Protein AF-A0A7S2PLI6-F1 (afdb_monomer_lite)

Secondary structure (DSSP, 8-state):
-------------S-S---TTTT-PPPS-EEEE----SS--S---TTEEEE-TTSSS-TT--HHHHHHHHHHHHHHHTT-GGG--EEETTTTEEEES--TT-HHHHHHHHHHHHHHT--GGG----EEE--STT----S---GGGT-HHHHHHH--

Foldseek 3Di:
DDDDDDDDDDPDDVPPDPPVVVVPPDDQADEAEDEDDQADPDDDDPRYDYDYAQLLHHPPDCPLVVLLVVQLVVCVVVVNVQSDFDQPDVNLWTKGQHSPRRVSVVVSVVSVCSHHVHDPQLAGDMDIDDPDPSRDDDDDDDPLVPDVVVVVRRVD

InterPro domains:
  IPR037151 Alpha-ketoglutarate-dependent dioxygenase AlkB-like superfamily [G3DSA:2.60.120.590] (37-151)

Sequence (156 aa):
AKESVVDGRRGGRNSESFDPESTLVRPAMRVVPTPLESRHGRPLRHDDVVVVPEFACKADDMSLYSKLVEEISAMQVRGVGSAEWVPWHNGCHSITKKPDGSPTFQAVVEKICAYFDMDRGSIATRFNWYRDGSDWKPFHHDSAAFNAQRAANQNC

Organism: NCBI:txid1333877

Structure (mmCIF, N/CA/C/O backbone):
data_AF-A0A7S2PLI6-F1
#
_entry.id   AF-A0A7S2PLI6-F1
#
loop_
_atom_site.group_PDB
_atom_site.id
_atom_site.type_symbol
_atom_site.label_atom_id
_atom_site.label_alt_id
_atom_site.label_comp_id
_atom_site.label_asym_id
_atom_site.label_entity_id
_atom_site.label_seq_id
_atom_site.pdbx_PDB_ins_code
_atom_site.Cartn_x
_atom_site.Cartn_y
_atom_site.Cartn_z
_atom_site.occupancy
_atom_site.B_iso_or_equiv
_atom_site.auth_seq_id
_atom_site.auth_comp_id
_atom_site.auth_asym_id
_atom_site.auth_atom_id
_atom_site.pdbx_PDB_model_num
ATOM 1 N N . ALA A 1 1 ? 59.622 6.969 -27.928 1.00 37.88 1 ALA A N 1
ATOM 2 C CA . ALA A 1 1 ? 59.580 7.604 -26.598 1.00 37.88 1 ALA A CA 1
ATOM 3 C C . ALA A 1 1 ? 58.446 8.616 -26.607 1.00 37.88 1 ALA A C 1
ATOM 5 O O . ALA A 1 1 ? 58.381 9.322 -27.597 1.00 37.88 1 ALA A O 1
ATOM 6 N N . LYS A 1 2 ? 57.594 8.578 -25.566 1.00 41.28 2 LYS A N 1
ATOM 7 C CA . LYS A 1 2 ? 56.734 9.631 -24.975 1.00 41.28 2 LYS A CA 1
ATOM 8 C C . LYS A 1 2 ? 56.059 10.632 -25.945 1.00 41.28 2 LYS A C 1
ATOM 10 O O . LYS A 1 2 ? 56.711 11.237 -26.770 1.00 41.28 2 LYS A O 1
ATOM 15 N N . GLU A 1 3 ? 54.762 10.900 -25.859 1.00 34.16 3 GLU A N 1
ATOM 16 C CA . GLU A 1 3 ? 54.082 11.255 -24.617 1.00 34.16 3 GLU A CA 1
ATOM 17 C C . GLU A 1 3 ? 52.560 11.148 -24.775 1.00 34.16 3 GLU A C 1
ATOM 19 O O . GLU A 1 3 ? 51.965 11.617 -25.742 1.00 34.16 3 GLU A O 1
ATOM 24 N N . SER A 1 4 ? 51.948 10.503 -23.790 1.00 47.72 4 SER A N 1
ATOM 25 C CA . SER A 1 4 ? 50.537 10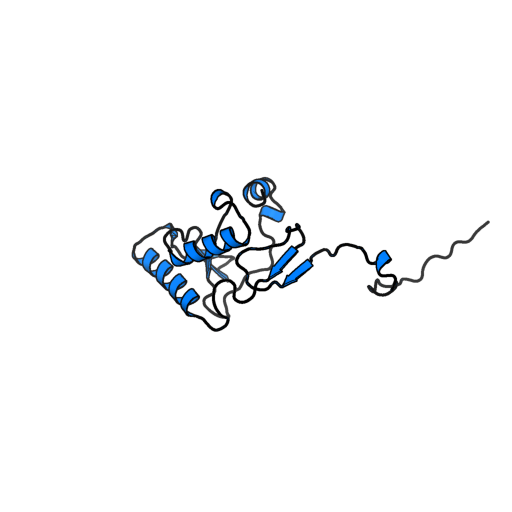.590 -23.449 1.00 47.72 4 SER A CA 1
ATOM 26 C C . SER A 1 4 ? 50.209 11.991 -22.936 1.00 47.72 4 SER A C 1
ATOM 28 O O . SER A 1 4 ? 50.848 12.442 -21.985 1.00 47.72 4 SER A O 1
ATOM 30 N N . VAL A 1 5 ? 49.159 12.619 -23.463 1.00 40.00 5 VAL A N 1
ATOM 31 C CA . VAL A 1 5 ? 48.464 13.704 -22.760 1.00 40.00 5 VAL A CA 1
ATOM 32 C C . VAL A 1 5 ? 46.997 13.320 -22.642 1.00 40.00 5 VAL A C 1
ATOM 34 O O . VAL A 1 5 ? 46.203 13.489 -23.563 1.00 40.00 5 VAL A O 1
ATOM 37 N N . VAL A 1 6 ? 46.666 12.762 -21.481 1.00 49.78 6 VAL A N 1
ATOM 38 C CA . VAL A 1 6 ? 45.315 12.782 -20.929 1.00 49.78 6 VAL A CA 1
ATOM 39 C C . VAL A 1 6 ? 45.308 13.916 -19.914 1.00 49.78 6 VAL A C 1
ATOM 41 O O . VAL A 1 6 ? 46.114 13.901 -18.991 1.00 49.78 6 VAL A O 1
ATOM 44 N N . ASP A 1 7 ? 44.439 14.901 -20.101 1.00 49.31 7 ASP A N 1
ATOM 45 C CA . ASP A 1 7 ? 43.372 15.222 -19.145 1.00 49.31 7 ASP A CA 1
ATOM 46 C C . ASP A 1 7 ? 42.795 16.601 -19.475 1.00 49.31 7 ASP A C 1
ATOM 48 O O . ASP A 1 7 ? 43.448 17.638 -19.376 1.00 49.31 7 ASP A O 1
ATOM 52 N N . GLY A 1 8 ? 41.527 16.593 -19.859 1.00 39.62 8 GLY A N 1
ATOM 53 C CA . GLY A 1 8 ? 40.689 17.773 -19.896 1.00 39.62 8 GLY A CA 1
ATOM 54 C C . GLY A 1 8 ? 39.348 17.406 -19.296 1.00 39.62 8 GLY A C 1
ATOM 55 O O . GLY A 1 8 ? 38.389 17.272 -20.046 1.00 39.62 8 GLY A O 1
ATOM 56 N N . ARG A 1 9 ? 39.315 17.166 -17.975 1.00 50.91 9 ARG A N 1
ATOM 57 C CA . ARG A 1 9 ? 38.140 17.143 -17.083 1.00 50.91 9 ARG A CA 1
ATOM 58 C C . ARG A 1 9 ? 36.826 17.481 -17.789 1.00 50.91 9 ARG A C 1
ATOM 60 O O . ARG A 1 9 ? 36.374 18.628 -17.777 1.00 50.91 9 ARG A O 1
ATOM 67 N N . ARG A 1 10 ? 36.174 16.472 -18.360 1.00 46.50 10 ARG A N 1
ATOM 68 C CA . ARG A 1 10 ? 34.777 16.598 -18.765 1.00 46.50 10 ARG A CA 1
ATOM 69 C C . ARG A 1 10 ? 33.940 16.129 -17.595 1.00 46.50 10 ARG A C 1
ATOM 71 O O . ARG A 1 10 ? 33.860 14.941 -17.303 1.00 46.50 10 ARG A O 1
ATOM 78 N N . GLY A 1 11 ? 33.392 17.097 -16.863 1.00 44.72 11 GLY A N 1
ATOM 79 C CA . GLY A 1 11 ? 32.360 16.826 -15.872 1.00 44.72 11 GLY A CA 1
ATOM 80 C C . GLY A 1 11 ? 31.259 16.027 -16.556 1.00 44.72 11 GLY A C 1
ATOM 81 O O . GLY A 1 11 ? 30.691 16.506 -17.536 1.00 44.72 11 GLY A O 1
ATOM 82 N N . GLY A 1 12 ? 31.036 14.798 -16.087 1.00 42.50 12 GLY A N 1
ATOM 83 C CA . GLY A 1 12 ? 30.142 13.837 -16.719 1.00 42.50 12 GLY A CA 1
ATOM 84 C C . GLY A 1 12 ? 28.779 14.458 -17.000 1.00 42.50 12 GLY A C 1
ATOM 85 O O . GLY A 1 12 ? 27.991 14.700 -16.088 1.00 42.50 12 GLY A O 1
ATOM 86 N N . ARG A 1 13 ? 28.511 14.730 -18.276 1.00 46.38 13 ARG A N 1
ATOM 87 C CA . ARG A 1 13 ? 27.167 14.966 -18.792 1.00 46.38 13 ARG A CA 1
ATOM 88 C C . ARG A 1 13 ? 26.798 13.751 -19.616 1.00 46.38 13 ARG A C 1
ATOM 90 O O . ARG A 1 13 ? 27.610 13.249 -20.385 1.00 46.38 13 ARG A O 1
ATOM 97 N N . ASN A 1 14 ? 25.567 13.298 -19.436 1.00 54.47 14 ASN A N 1
ATOM 98 C CA . ASN A 1 14 ? 24.994 12.081 -20.009 1.00 54.47 14 ASN A CA 1
ATOM 99 C C . ASN A 1 14 ? 24.767 12.168 -21.542 1.00 54.47 14 ASN A C 1
ATOM 101 O O . ASN A 1 14 ? 23.770 11.670 -22.048 1.00 54.47 14 ASN A O 1
ATOM 105 N N . SER A 1 15 ? 25.621 12.889 -22.276 1.00 53.28 15 SER A N 1
ATOM 106 C CA . SER A 1 15 ? 25.357 13.364 -23.641 1.00 53.28 15 SER A CA 1
ATOM 107 C C . SER A 1 15 ? 26.604 13.411 -24.535 1.00 53.28 15 SER A C 1
ATOM 109 O O . SER A 1 15 ? 26.672 14.246 -25.433 1.00 53.28 15 SER A O 1
ATOM 111 N N . GLU A 1 16 ? 27.617 12.576 -24.284 1.00 52.56 16 GLU A N 1
ATOM 112 C CA . GLU A 1 16 ? 28.818 12.526 -25.142 1.00 52.56 16 GLU A CA 1
ATOM 113 C C . GLU A 1 16 ? 28.763 11.432 -26.215 1.00 52.56 16 GLU A C 1
ATOM 115 O O . GLU A 1 16 ? 29.558 11.461 -27.150 1.00 52.56 16 GLU A O 1
ATOM 120 N N . SER A 1 17 ? 27.793 10.520 -26.138 1.00 54.88 17 SER A N 1
ATOM 121 C CA . SER A 1 17 ? 27.541 9.528 -27.177 1.00 54.88 17 SER A CA 1
ATOM 122 C C . SER A 1 17 ? 26.059 9.500 -27.532 1.00 54.88 17 SER A C 1
ATOM 124 O O . SER A 1 17 ? 25.209 9.305 -26.666 1.00 54.88 17 SER A O 1
ATOM 126 N N . PHE A 1 18 ? 25.767 9.724 -28.813 1.00 58.78 18 PHE A N 1
ATOM 127 C CA . PHE A 1 18 ? 24.439 9.562 -29.414 1.00 58.78 18 PHE A CA 1
ATOM 128 C C . PHE A 1 18 ? 24.295 8.207 -30.112 1.00 58.78 18 PHE A C 1
ATOM 130 O O . PHE A 1 18 ? 23.342 8.011 -30.859 1.00 58.78 18 PHE A O 1
ATOM 137 N N . ASP A 1 19 ? 25.239 7.289 -29.897 1.00 60.78 19 ASP A N 1
ATOM 138 C CA . ASP A 1 19 ? 25.086 5.900 -30.304 1.00 60.78 19 ASP A CA 1
ATOM 139 C C . ASP A 1 19 ? 24.147 5.197 -29.303 1.00 60.78 19 ASP A C 1
ATOM 141 O O . ASP A 1 19 ? 24.549 4.979 -28.151 1.00 60.78 19 ASP A O 1
ATOM 145 N N . PRO A 1 20 ? 22.907 4.844 -29.699 1.00 57.94 20 PRO A N 1
ATOM 146 C CA . PRO A 1 20 ? 21.945 4.205 -28.809 1.00 57.94 20 PRO A CA 1
ATOM 147 C C . PRO A 1 20 ? 22.479 2.888 -28.235 1.00 57.94 20 PRO A C 1
ATOM 149 O O . PRO A 1 20 ? 22.167 2.561 -27.088 1.00 57.94 20 PRO A O 1
ATOM 152 N N . GLU A 1 21 ? 23.330 2.173 -28.983 1.00 58.34 21 GLU A N 1
ATOM 153 C CA . GLU A 1 21 ? 23.943 0.917 -28.543 1.00 58.34 21 GLU A CA 1
ATOM 154 C C . GLU A 1 21 ? 24.983 1.149 -27.437 1.00 58.34 21 GLU A C 1
ATOM 156 O O . GLU A 1 21 ? 25.032 0.401 -26.460 1.00 58.34 21 GLU A O 1
ATOM 161 N N . SER A 1 22 ? 25.738 2.250 -27.499 1.00 59.91 22 SER A N 1
ATOM 162 C CA . SER A 1 22 ? 26.665 2.658 -26.427 1.00 59.91 22 SER A CA 1
ATOM 163 C C . SER A 1 22 ? 25.964 3.116 -25.137 1.00 59.91 22 SER A C 1
ATOM 165 O O . SER A 1 22 ? 26.581 3.156 -24.071 1.00 59.91 22 SER A O 1
ATOM 167 N N . THR A 1 23 ? 24.666 3.433 -25.218 1.00 56.16 23 THR A N 1
ATOM 168 C CA . THR A 1 23 ? 23.813 3.811 -24.078 1.00 56.16 23 THR A CA 1
ATOM 169 C C . THR A 1 23 ? 22.969 2.656 -23.532 1.00 56.16 23 THR A C 1
ATOM 171 O O . THR A 1 23 ? 22.151 2.877 -22.641 1.00 56.16 23 THR A O 1
ATOM 174 N N . LEU A 1 24 ? 23.196 1.410 -23.982 1.00 58.22 24 LEU A N 1
ATOM 175 C CA . LEU A 1 24 ? 22.547 0.185 -23.474 1.00 58.22 24 LEU A CA 1
ATOM 176 C C . LEU A 1 24 ? 22.927 -0.170 -22.021 1.00 58.22 24 LEU A C 1
ATOM 178 O O . LEU A 1 24 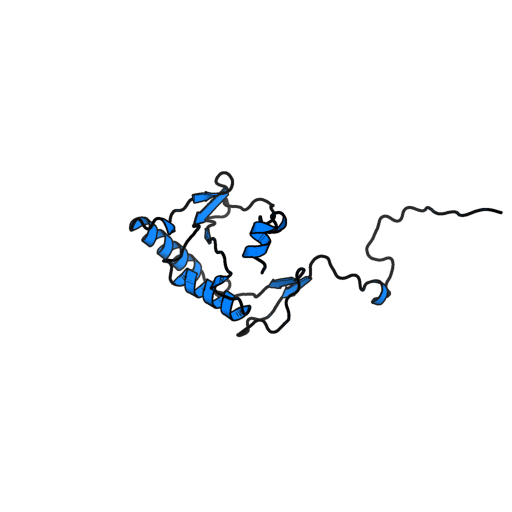? 22.822 -1.322 -21.591 1.00 58.22 24 LEU A O 1
ATOM 182 N N . VAL A 1 25 ? 23.354 0.809 -21.225 1.00 69.19 25 VAL A N 1
ATOM 183 C CA . VAL A 1 25 ? 23.481 0.640 -19.786 1.00 69.19 25 VAL A CA 1
ATOM 184 C C . VAL A 1 25 ? 22.072 0.618 -19.210 1.00 69.19 25 VAL A C 1
ATOM 186 O O . VAL A 1 25 ? 21.316 1.586 -19.295 1.00 69.19 25 VAL A O 1
ATOM 189 N N . ARG A 1 26 ? 21.706 -0.522 -18.625 1.00 72.94 26 ARG A N 1
ATOM 190 C CA . ARG A 1 26 ? 20.438 -0.669 -17.916 1.00 72.94 26 ARG A CA 1
ATOM 191 C C . ARG A 1 26 ? 20.336 0.414 -16.828 1.00 72.94 26 ARG A C 1
ATOM 193 O O . ARG A 1 26 ? 21.288 0.566 -16.060 1.00 72.94 26 ARG A O 1
ATOM 200 N N . PRO A 1 27 ? 19.217 1.155 -16.739 1.00 83.06 27 PRO A N 1
ATOM 201 C CA . PRO A 1 27 ? 19.061 2.178 -15.714 1.00 83.06 27 PRO A CA 1
ATOM 202 C C . PRO A 1 27 ? 19.049 1.546 -14.317 1.00 83.06 27 PRO A C 1
ATOM 204 O O . PRO A 1 27 ? 18.659 0.394 -14.152 1.00 83.06 27 PRO A O 1
ATOM 207 N N . ALA A 1 28 ? 19.428 2.320 -13.298 1.00 87.00 28 ALA A N 1
ATOM 208 C CA . ALA A 1 28 ? 19.342 1.872 -11.905 1.00 87.00 28 ALA A CA 1
ATOM 209 C C . ALA A 1 28 ? 17.889 1.642 -11.440 1.00 87.00 28 ALA A C 1
ATOM 211 O O . ALA A 1 28 ? 17.656 0.905 -10.488 1.00 87.00 28 ALA A O 1
ATOM 212 N N . MET A 1 29 ? 16.926 2.288 -12.103 1.00 91.50 29 MET A N 1
ATOM 213 C CA . MET A 1 29 ? 15.495 2.164 -11.849 1.00 91.50 29 MET A CA 1
ATOM 214 C C . MET A 1 29 ? 14.726 2.401 -13.151 1.00 91.50 29 MET A C 1
ATOM 216 O O . MET A 1 29 ? 15.007 3.360 -13.875 1.00 91.50 29 MET A O 1
ATOM 220 N N . ARG A 1 30 ? 13.730 1.563 -13.435 1.00 92.12 30 ARG A N 1
ATOM 221 C CA . ARG A 1 30 ? 12.829 1.682 -14.582 1.00 92.12 30 ARG A CA 1
ATOM 222 C C . ARG A 1 30 ? 11.402 1.884 -14.089 1.00 92.12 30 ARG A C 1
ATOM 224 O O . ARG A 1 30 ? 10.821 1.007 -13.463 1.00 92.12 30 ARG A O 1
ATOM 231 N N . VAL A 1 31 ? 10.819 3.037 -14.399 1.00 94.31 31 VAL A N 1
ATOM 232 C CA . VAL A 1 31 ? 9.416 3.324 -14.071 1.00 94.31 31 VAL A CA 1
ATOM 233 C C . VAL A 1 31 ? 8.524 2.810 -15.199 1.00 94.31 31 VAL A C 1
ATOM 235 O O . VAL A 1 31 ? 8.706 3.187 -16.356 1.00 94.31 31 VAL A O 1
ATOM 238 N N . VAL A 1 32 ? 7.569 1.941 -14.868 1.00 93.44 32 VAL A N 1
ATOM 239 C CA . VAL A 1 32 ? 6.675 1.264 -15.814 1.00 93.44 32 VAL A CA 1
ATOM 240 C C . VAL A 1 32 ? 5.225 1.656 -15.507 1.00 93.44 32 VAL A C 1
ATOM 242 O O . VAL A 1 32 ? 4.564 0.989 -14.707 1.00 93.44 32 VAL A O 1
ATOM 245 N N . PRO A 1 33 ? 4.704 2.738 -16.112 1.00 94.00 33 PRO A N 1
ATOM 246 C CA . PRO A 1 33 ? 3.279 3.024 -16.056 1.00 94.00 33 PRO A CA 1
ATOM 247 C C . PRO A 1 33 ? 2.521 1.968 -16.869 1.00 94.00 33 PRO A C 1
ATOM 249 O O . PRO A 1 33 ? 2.883 1.673 -18.010 1.00 94.00 33 PRO A O 1
ATOM 252 N N . THR A 1 34 ? 1.474 1.390 -16.289 1.00 92.56 34 THR A N 1
ATOM 253 C CA . THR A 1 34 ? 0.650 0.367 -16.944 1.00 92.56 34 THR A CA 1
ATOM 254 C C . THR A 1 34 ? -0.833 0.679 -16.758 1.00 92.56 34 THR A C 1
ATOM 256 O O . THR A 1 34 ? -1.221 1.160 -15.690 1.00 92.56 34 THR A O 1
ATOM 259 N N . PRO A 1 35 ? -1.682 0.426 -17.771 1.00 91.75 35 PRO A N 1
ATOM 260 C CA . PRO A 1 35 ? -3.124 0.487 -17.584 1.00 91.75 35 PRO A CA 1
ATOM 261 C C . PRO A 1 35 ? -3.584 -0.564 -16.565 1.00 91.75 35 PRO A C 1
ATOM 263 O O . PRO A 1 35 ? -2.911 -1.576 -16.333 1.00 91.75 35 PRO A O 1
ATOM 266 N N . LEU A 1 36 ? -4.749 -0.316 -15.966 1.00 93.62 36 LEU A N 1
ATOM 267 C CA . LEU A 1 36 ? -5.410 -1.285 -15.104 1.00 93.62 36 LEU A CA 1
ATOM 268 C C . LEU A 1 36 ? -5.974 -2.428 -15.958 1.00 93.62 36 LEU A C 1
ATOM 270 O O . LEU A 1 36 ? -6.913 -2.244 -16.729 1.00 93.62 36 LEU A O 1
ATOM 274 N N . GLU A 1 37 ? -5.403 -3.613 -15.784 1.00 93.56 37 GLU A N 1
ATOM 275 C CA . GLU A 1 37 ? -5.862 -4.870 -16.377 1.00 93.56 37 GLU A CA 1
ATOM 276 C C . GLU A 1 37 ? -6.186 -5.886 -15.272 1.00 93.56 37 GLU A C 1
ATOM 278 O O . GLU A 1 37 ? -5.999 -5.616 -14.085 1.00 93.56 37 GLU A O 1
ATOM 283 N N . SER A 1 38 ? -6.654 -7.081 -15.643 1.00 91.12 38 SER A N 1
ATOM 284 C CA . SER A 1 38 ? -6.953 -8.142 -14.673 1.00 91.12 38 SER A CA 1
ATOM 285 C C . SER A 1 38 ? -5.710 -8.701 -13.969 1.00 91.12 38 SER A C 1
ATOM 287 O O . SER A 1 38 ? -5.837 -9.271 -12.892 1.00 91.12 38 SER A O 1
ATOM 289 N N . ARG A 1 39 ? -4.527 -8.595 -14.590 1.00 94.88 39 ARG A N 1
ATOM 290 C CA . ARG A 1 39 ? -3.241 -9.062 -14.050 1.00 94.88 39 ARG A CA 1
ATOM 291 C C . ARG A 1 39 ? -2.075 -8.276 -14.642 1.00 94.88 39 ARG A C 1
ATOM 293 O O . ARG A 1 39 ? -2.202 -7.700 -15.722 1.00 94.88 39 ARG A O 1
ATOM 300 N N . HIS A 1 40 ? -0.924 -8.319 -13.987 1.00 94.38 40 HIS A N 1
ATOM 301 C CA . HIS A 1 40 ? 0.326 -7.802 -14.515 1.00 94.38 40 HIS A CA 1
ATOM 302 C C . HIS A 1 40 ? 0.885 -8.764 -15.573 1.00 94.38 40 HIS A C 1
ATOM 304 O O . HIS A 1 40 ? 1.295 -9.881 -15.275 1.00 94.38 40 HIS A O 1
ATOM 310 N N . GLY A 1 41 ? 0.877 -8.347 -16.840 1.00 88.06 41 GLY A N 1
ATOM 311 C CA . GLY A 1 41 ? 1.221 -9.217 -17.972 1.00 88.06 41 GLY A CA 1
ATOM 312 C C . GLY A 1 41 ? 2.710 -9.310 -18.325 1.00 88.06 41 GLY A C 1
ATOM 313 O O . GLY A 1 41 ? 3.037 -9.880 -19.364 1.00 88.06 41 GLY A O 1
ATOM 314 N N . ARG A 1 42 ? 3.615 -8.710 -17.542 1.00 87.88 42 ARG A N 1
ATOM 315 C CA . ARG A 1 42 ? 5.048 -8.618 -17.873 1.00 87.88 42 ARG A CA 1
ATOM 316 C C . ARG A 1 42 ? 5.908 -9.220 -16.757 1.00 87.88 42 ARG A C 1
ATOM 318 O O . ARG A 1 42 ? 5.560 -9.070 -15.592 1.00 87.88 42 ARG A O 1
ATOM 325 N N . PRO A 1 43 ? 7.047 -9.857 -17.079 1.00 90.62 43 PRO A N 1
ATOM 326 C CA . PRO A 1 43 ? 8.002 -10.269 -16.057 1.00 90.62 43 PRO A CA 1
ATOM 327 C C . PRO A 1 43 ? 8.559 -9.055 -15.305 1.00 90.62 43 PRO A C 1
ATOM 329 O O . PRO A 1 43 ? 9.097 -8.137 -15.932 1.00 90.62 43 PRO A O 1
ATOM 332 N N . LEU A 1 44 ? 8.457 -9.076 -13.975 1.00 90.75 44 LEU A N 1
ATOM 333 C CA . LEU A 1 44 ? 9.055 -8.069 -13.103 1.00 90.75 44 LEU A CA 1
ATOM 334 C C . LEU A 1 44 ? 10.563 -8.279 -12.984 1.00 90.75 44 LEU A C 1
ATOM 336 O O . LEU A 1 44 ? 11.059 -9.406 -12.910 1.00 90.75 44 LEU A O 1
ATOM 340 N N . ARG A 1 45 ? 11.307 -7.177 -12.929 1.00 89.62 45 ARG A N 1
ATOM 341 C CA . ARG A 1 45 ? 12.734 -7.169 -12.609 1.00 89.62 45 ARG A CA 1
ATOM 342 C C . ARG A 1 45 ? 12.983 -6.356 -11.338 1.00 89.62 45 ARG A C 1
ATOM 344 O O . ARG A 1 45 ? 12.186 -5.508 -10.964 1.00 89.62 45 ARG A O 1
ATOM 351 N N . HIS A 1 46 ? 14.124 -6.588 -10.689 1.00 86.62 46 HIS A N 1
ATOM 352 C CA . HIS A 1 46 ? 14.468 -5.952 -9.406 1.00 86.62 46 HIS A CA 1
ATOM 353 C C . HIS A 1 46 ? 14.585 -4.415 -9.439 1.00 86.62 46 HIS A C 1
ATOM 355 O O . HIS A 1 46 ? 14.608 -3.789 -8.387 1.00 86.62 46 HIS A O 1
ATOM 361 N N . ASP A 1 47 ? 14.724 -3.817 -10.622 1.00 90.00 47 ASP A N 1
ATOM 362 C CA . ASP A 1 47 ? 14.826 -2.372 -10.853 1.00 90.00 47 ASP A CA 1
ATOM 363 C C . ASP A 1 47 ? 13.502 -1.761 -11.342 1.00 90.00 47 ASP A C 1
ATOM 365 O O . ASP A 1 47 ? 13.468 -0.573 -11.662 1.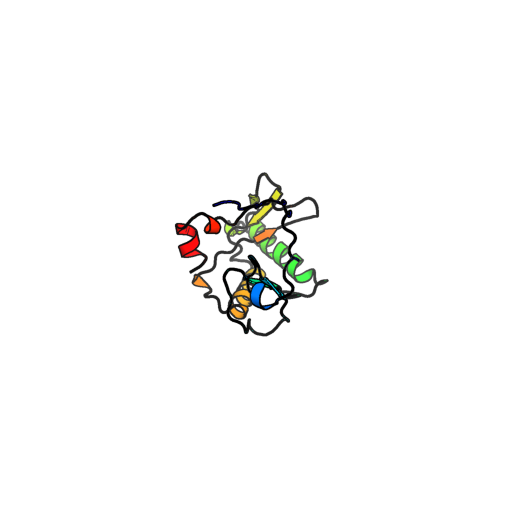00 90.00 47 ASP A O 1
ATOM 369 N N . ASP A 1 48 ? 12.425 -2.548 -11.432 1.00 92.88 48 ASP A N 1
ATOM 370 C CA . ASP A 1 48 ? 11.127 -2.071 -11.900 1.00 92.88 48 ASP A CA 1
ATOM 371 C C . ASP A 1 48 ? 10.333 -1.381 -10.791 1.00 92.88 48 ASP A C 1
ATOM 373 O O . ASP A 1 48 ? 10.134 -1.911 -9.699 1.00 92.88 48 ASP A O 1
ATOM 377 N N . VAL A 1 49 ? 9.793 -0.213 -11.126 1.00 94.50 49 VAL A N 1
ATOM 378 C CA . VAL A 1 49 ? 8.757 0.478 -10.360 1.00 94.50 49 VAL A CA 1
ATOM 379 C C . VAL A 1 49 ? 7.501 0.510 -11.217 1.00 94.50 49 VAL A C 1
ATOM 381 O O . VAL A 1 49 ? 7.382 1.324 -12.134 1.00 94.50 49 VAL A O 1
ATOM 384 N N . VAL A 1 50 ? 6.568 -0.398 -10.939 1.00 95.94 50 VAL A N 1
ATOM 385 C CA . VAL A 1 50 ? 5.288 -0.467 -11.654 1.00 95.94 50 VAL A CA 1
ATOM 386 C C . VAL A 1 50 ? 4.302 0.521 -11.046 1.00 95.94 50 VAL A C 1
ATOM 388 O O . VAL A 1 50 ? 4.072 0.522 -9.839 1.00 95.94 50 VAL A O 1
ATOM 391 N N . VAL A 1 51 ? 3.694 1.345 -11.897 1.00 96.38 51 VAL A N 1
ATOM 392 C CA . VAL A 1 51 ? 2.673 2.317 -11.498 1.00 96.38 51 VAL A CA 1
ATOM 393 C C . VAL A 1 51 ? 1.378 1.985 -12.226 1.00 96.38 51 VAL A C 1
ATOM 395 O O . VAL A 1 51 ? 1.323 2.053 -13.453 1.00 96.38 51 VAL A O 1
ATOM 398 N N . VAL A 1 52 ? 0.338 1.641 -11.465 1.00 97.00 52 VAL A N 1
ATOM 399 C CA . VAL A 1 52 ? -1.011 1.374 -11.981 1.00 97.00 52 VAL A CA 1
ATOM 400 C C . VAL A 1 52 ? -1.947 2.472 -11.466 1.00 97.00 52 VAL A C 1
ATOM 402 O O . VAL A 1 52 ? -2.324 2.442 -10.290 1.00 97.00 52 VAL A O 1
ATOM 405 N N . PRO A 1 53 ? -2.289 3.485 -12.280 1.00 96.62 53 PRO A N 1
ATOM 406 C CA . PRO A 1 53 ? -3.224 4.527 -11.869 1.00 96.62 53 PRO A CA 1
ATOM 407 C C . PRO A 1 53 ? -4.587 3.938 -11.502 1.00 96.62 53 PRO A C 1
ATOM 409 O O . PRO A 1 53 ? -5.026 2.964 -12.111 1.00 96.62 53 PRO A O 1
ATOM 412 N N . GLU A 1 54 ? -5.242 4.532 -10.502 1.00 96.38 54 GLU A N 1
ATOM 413 C CA . GLU A 1 54 ? -6.595 4.152 -10.062 1.00 96.38 54 GLU A CA 1
ATOM 414 C C . GLU A 1 54 ? -6.751 2.651 -9.740 1.00 96.38 54 GLU A C 1
ATOM 416 O O . GLU A 1 54 ? -7.816 2.057 -9.905 1.00 96.38 54 GLU A O 1
ATOM 421 N N . PHE A 1 55 ? -5.669 2.016 -9.265 1.00 97.12 55 PHE A N 1
ATOM 422 C CA . PHE A 1 55 ? -5.638 0.575 -9.018 1.00 97.12 55 PHE A CA 1
ATOM 423 C C . PHE A 1 55 ? -6.735 0.116 -8.060 1.00 97.12 55 PHE A C 1
ATOM 425 O O . PHE A 1 55 ? -7.415 -0.871 -8.328 1.00 97.12 55 PHE A O 1
ATOM 432 N N . ALA A 1 56 ? -6.906 0.802 -6.929 1.00 95.75 56 ALA A N 1
ATOM 433 C CA . ALA A 1 56 ? -7.867 0.410 -5.902 1.00 95.75 56 ALA A CA 1
ATOM 434 C C . ALA A 1 56 ? -9.228 1.101 -6.081 1.00 95.75 56 ALA A C 1
ATOM 436 O O . ALA A 1 56 ? -10.260 0.438 -5.985 1.00 95.75 56 ALA A O 1
ATOM 437 N N . CYS A 1 57 ? -9.217 2.400 -6.375 1.00 96.38 57 CYS A N 1
ATOM 438 C CA . CYS A 1 57 ? -10.386 3.257 -6.556 1.00 96.38 57 CYS A CA 1
ATOM 439 C C . CYS A 1 57 ? -10.040 4.422 -7.498 1.00 96.38 57 CYS A C 1
ATOM 441 O O . CYS A 1 57 ? -8.873 4.603 -7.859 1.00 96.38 57 CYS A O 1
ATOM 443 N N . LYS A 1 58 ? -11.048 5.209 -7.888 1.00 97.50 58 LYS A N 1
ATOM 444 C CA . LYS A 1 58 ? -10.848 6.408 -8.715 1.00 97.50 58 LYS A CA 1
ATOM 445 C C . LYS A 1 58 ? -10.087 7.494 -7.957 1.00 97.50 58 LYS A C 1
ATOM 447 O O . LYS A 1 58 ? -10.092 7.509 -6.726 1.00 97.50 58 LYS A O 1
ATOM 452 N N . ALA A 1 59 ? -9.464 8.412 -8.691 1.00 95.06 59 ALA A N 1
ATOM 453 C CA . ALA A 1 59 ? -8.638 9.478 -8.121 1.00 95.06 59 ALA A CA 1
ATOM 454 C C . ALA A 1 59 ? -9.381 10.392 -7.124 1.00 95.06 59 ALA A C 1
ATOM 456 O O . ALA A 1 59 ? -8.767 10.906 -6.192 1.00 95.06 59 ALA A O 1
ATOM 457 N N . ASP A 1 60 ? -10.684 10.590 -7.310 1.00 96.38 60 ASP A N 1
ATOM 458 C CA . ASP A 1 60 ? -11.556 11.425 -6.478 1.00 96.38 60 ASP A CA 1
ATOM 459 C C . ASP A 1 60 ? -12.416 10.619 -5.485 1.00 96.38 60 ASP A C 1
ATOM 461 O O . ASP A 1 60 ? -13.200 11.189 -4.722 1.00 96.38 60 ASP A O 1
ATOM 465 N N . ASP A 1 61 ? -12.268 9.293 -5.459 1.00 97.31 61 ASP A N 1
ATOM 466 C CA . ASP A 1 61 ? -13.066 8.411 -4.614 1.00 97.31 61 ASP A CA 1
ATOM 467 C C . ASP A 1 61 ? -12.473 8.279 -3.203 1.00 97.31 61 ASP A C 1
ATOM 469 O O . ASP A 1 61 ? -11.598 7.457 -2.924 1.00 97.31 61 ASP A O 1
ATOM 473 N N . MET A 1 62 ? -13.020 9.066 -2.277 1.00 96.44 62 MET A N 1
ATOM 474 C CA . MET A 1 62 ? -12.678 9.012 -0.852 1.00 96.44 62 MET A CA 1
ATOM 475 C C . MET A 1 62 ? -13.444 7.932 -0.066 1.00 96.44 62 MET A C 1
ATOM 477 O O . MET A 1 62 ? -13.262 7.820 1.154 1.00 96.44 62 MET A O 1
ATOM 481 N N . SER A 1 63 ? -14.300 7.131 -0.715 1.00 98.00 63 SER A N 1
ATOM 482 C CA . SER A 1 63 ? -15.095 6.105 -0.028 1.00 98.00 63 SER A CA 1
ATOM 483 C C . SER A 1 63 ? -14.223 4.960 0.489 1.00 98.00 63 SER A C 1
ATOM 485 O O . SER A 1 63 ? -14.398 4.533 1.630 1.00 98.00 63 SER A O 1
ATOM 487 N N . LEU A 1 64 ? -13.221 4.529 -0.290 1.00 97.38 64 LEU A N 1
ATOM 488 C CA . LEU A 1 64 ? -12.272 3.494 0.126 1.00 97.38 64 LEU A CA 1
ATOM 489 C C . LEU A 1 64 ? -11.481 3.930 1.365 1.00 97.38 64 LEU A C 1
ATOM 491 O O . LEU A 1 64 ? -11.375 3.175 2.331 1.00 97.38 64 LEU A O 1
ATOM 495 N N . TYR A 1 65 ? -10.965 5.163 1.349 1.00 96.06 65 TYR A N 1
ATOM 496 C CA . TYR A 1 65 ? -10.259 5.751 2.487 1.00 96.06 65 TYR A CA 1
ATOM 497 C C . TYR A 1 65 ? -11.149 5.783 3.734 1.00 96.06 65 TYR A C 1
ATOM 499 O O . TYR A 1 65 ? -10.773 5.248 4.777 1.00 96.06 65 TYR A O 1
ATOM 507 N N . SER A 1 66 ? -12.345 6.367 3.610 1.00 96.94 66 SER A N 1
ATOM 508 C CA . SER A 1 66 ? -13.281 6.523 4.727 1.00 96.94 66 SER A CA 1
ATOM 509 C C . SER A 1 66 ? -13.646 5.173 5.342 1.00 96.94 66 SER A C 1
ATOM 511 O O . SER A 1 66 ? -13.589 5.016 6.559 1.00 96.94 66 SER A O 1
ATOM 513 N N 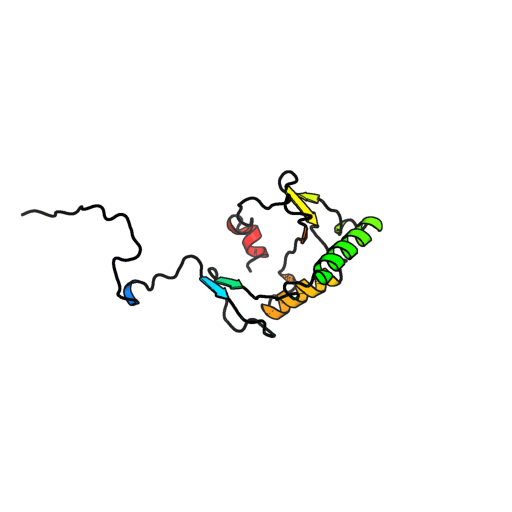. LYS A 1 67 ? -13.917 4.171 4.499 1.00 97.69 67 LYS A N 1
ATOM 514 C CA . LYS A 1 67 ? -14.280 2.822 4.937 1.00 97.69 67 LYS A CA 1
ATOM 515 C C . LYS A 1 67 ? -13.139 2.104 5.661 1.00 97.69 67 LYS A C 1
ATOM 517 O O . LYS A 1 67 ? -13.373 1.469 6.684 1.00 97.69 67 LYS A O 1
ATOM 522 N N . LEU A 1 68 ? -11.901 2.224 5.173 1.00 96.31 68 LEU A N 1
ATOM 523 C CA . LEU A 1 68 ? -10.727 1.666 5.855 1.00 96.31 68 LEU A CA 1
ATOM 524 C C . LEU A 1 68 ? -10.550 2.280 7.250 1.00 96.31 68 LEU A C 1
ATOM 526 O O . LEU A 1 68 ? -10.345 1.558 8.223 1.00 96.31 68 LEU A O 1
ATOM 530 N N . VAL A 1 69 ? -10.646 3.607 7.361 1.00 94.81 69 VAL A N 1
ATOM 531 C CA . VAL A 1 69 ? -10.507 4.305 8.649 1.00 94.81 69 VAL A CA 1
ATOM 532 C C . VAL A 1 69 ? -11.643 3.935 9.606 1.00 94.81 69 VAL A C 1
ATOM 534 O O . VAL A 1 69 ? -11.385 3.686 10.787 1.00 94.81 69 VAL A O 1
ATOM 537 N N . GLU A 1 70 ? -12.879 3.854 9.109 1.00 95.62 70 GLU A N 1
ATOM 538 C CA . GLU A 1 70 ? -14.055 3.447 9.882 1.00 95.62 70 GLU A CA 1
ATOM 539 C C . GLU A 1 70 ? -13.901 2.026 10.439 1.00 95.62 70 GLU A C 1
ATOM 541 O O . GLU A 1 70 ? -14.051 1.822 11.644 1.00 95.62 70 GLU A O 1
ATOM 546 N N . GLU A 1 71 ? -13.535 1.055 9.597 1.00 95.56 71 GLU A N 1
ATOM 547 C CA . GLU A 1 71 ? -13.367 -0.343 10.006 1.00 95.56 71 GLU A CA 1
ATOM 548 C C . GLU A 1 71 ? -12.283 -0.495 11.081 1.00 95.56 71 GLU A C 1
ATOM 550 O O . GLU A 1 71 ? -12.511 -1.158 12.097 1.00 95.56 71 GLU A O 1
ATOM 555 N N . ILE A 1 72 ? -11.127 0.159 10.913 1.00 93.38 72 ILE A N 1
ATOM 556 C CA . ILE A 1 72 ? -10.057 0.107 11.919 1.00 93.38 72 ILE A CA 1
ATOM 557 C C . ILE A 1 72 ? -10.495 0.780 13.224 1.00 93.38 72 ILE A C 1
ATOM 559 O O . ILE A 1 72 ? -10.277 0.221 14.300 1.00 93.38 72 ILE A O 1
ATOM 563 N N . SER A 1 73 ? -11.173 1.926 13.152 1.00 91.75 73 SER A N 1
ATOM 564 C CA . SER A 1 73 ? -11.675 2.627 14.343 1.00 91.75 73 SER A CA 1
ATOM 565 C C . SER A 1 73 ? -12.721 1.792 15.093 1.00 91.75 73 SER A C 1
ATOM 567 O O . SER A 1 73 ? -12.667 1.668 16.317 1.00 91.75 73 SER A O 1
ATOM 569 N N . ALA A 1 74 ? -13.635 1.134 14.376 1.00 92.44 74 ALA A N 1
ATOM 570 C CA . ALA A 1 74 ? -14.623 0.238 14.971 1.00 92.44 74 ALA A CA 1
ATOM 571 C C . ALA A 1 74 ? -13.969 -0.978 15.652 1.00 92.44 74 ALA A C 1
ATOM 573 O O . ALA A 1 74 ? -14.400 -1.409 16.725 1.00 92.44 74 ALA A O 1
ATOM 574 N N . MET A 1 75 ? -12.901 -1.527 15.066 1.00 91.25 75 MET A N 1
ATOM 575 C CA . MET A 1 75 ? -12.122 -2.602 15.685 1.00 91.25 75 MET A CA 1
ATOM 576 C C . MET A 1 75 ? -11.419 -2.147 16.972 1.00 91.25 75 MET A C 1
ATOM 578 O O . MET A 1 75 ? -11.372 -2.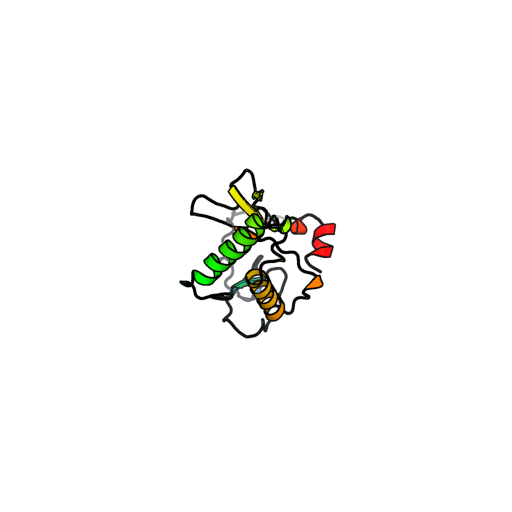914 17.936 1.00 91.25 75 MET A O 1
ATOM 582 N N . GLN A 1 76 ? -10.923 -0.907 17.024 1.00 88.00 76 GLN A N 1
ATOM 583 C CA . GLN A 1 76 ? -10.325 -0.337 18.238 1.00 88.00 76 GLN A CA 1
ATOM 584 C C . GLN A 1 76 ? -11.336 -0.197 19.371 1.00 88.00 76 GLN A C 1
ATOM 586 O O . GLN A 1 76 ? -11.045 -0.608 20.493 1.00 88.00 76 GLN A O 1
ATOM 591 N N . VAL A 1 77 ? -12.538 0.310 19.078 1.00 88.31 77 VAL A N 1
ATOM 592 C CA . VAL A 1 77 ? -13.629 0.424 20.065 1.00 88.31 77 VAL A CA 1
ATOM 593 C C . VAL A 1 77 ? -13.983 -0.943 20.658 1.00 88.31 77 VAL A C 1
ATOM 595 O O . VAL A 1 77 ? -14.287 -1.055 21.842 1.00 88.31 77 VAL A O 1
ATOM 598 N N . ARG A 1 78 ? -13.885 -2.005 19.853 1.00 88.69 78 ARG A N 1
ATOM 599 C CA . ARG A 1 78 ? -14.107 -3.395 20.280 1.00 88.69 78 ARG A CA 1
ATOM 600 C C . ARG A 1 78 ? -12.919 -4.017 21.027 1.00 88.69 78 ARG A C 1
ATOM 602 O O . ARG A 1 78 ? -13.002 -5.184 21.401 1.00 88.69 78 ARG A O 1
ATOM 609 N N . GLY A 1 79 ? -11.821 -3.286 21.217 1.00 83.31 79 GLY A N 1
ATOM 610 C CA . GLY A 1 79 ? -10.624 -3.777 21.901 1.00 83.31 79 GLY A CA 1
ATOM 611 C C . GLY A 1 79 ? -9.830 -4.813 21.102 1.00 83.31 79 GLY A C 1
ATOM 612 O O . GLY A 1 79 ? -9.111 -5.622 21.687 1.00 83.31 79 GLY A O 1
ATOM 613 N N . VAL A 1 80 ? -9.951 -4.831 19.769 1.00 82.12 80 VAL A N 1
ATOM 614 C CA . VAL A 1 80 ? -9.156 -5.735 18.930 1.00 82.12 80 VAL A CA 1
ATOM 615 C C . VAL A 1 80 ? -7.711 -5.235 18.918 1.00 82.12 80 VAL A C 1
ATOM 617 O O . VAL A 1 80 ? -7.398 -4.246 18.262 1.00 82.12 80 VAL A O 1
ATOM 620 N N . GLY A 1 81 ? -6.810 -5.932 19.618 1.00 74.38 81 GLY A N 1
ATOM 621 C CA . GLY A 1 81 ? -5.410 -5.501 19.775 1.00 74.38 81 GLY A CA 1
ATOM 622 C C . GLY A 1 81 ? -4.634 -5.342 18.461 1.00 74.38 81 GLY A C 1
ATOM 623 O O . GLY A 1 81 ? -3.632 -4.640 18.404 1.00 74.38 81 GLY A O 1
ATOM 624 N N . SER A 1 82 ? -5.109 -5.946 17.372 1.00 79.38 82 SER A N 1
ATOM 625 C CA . SER A 1 82 ? -4.512 -5.793 16.045 1.00 79.38 82 SER A CA 1
ATOM 626 C C . SER A 1 82 ? -4.863 -4.457 15.364 1.00 79.38 82 SER A C 1
ATOM 628 O O . SER A 1 82 ? -4.262 -4.115 14.350 1.00 79.38 82 SER A O 1
ATOM 630 N N . ALA A 1 83 ? -5.804 -3.685 15.915 1.00 82.31 83 ALA A N 1
ATOM 631 C CA . ALA A 1 83 ? -6.287 -2.427 15.353 1.00 82.31 83 ALA A CA 1
ATOM 632 C C . ALA A 1 83 ? -5.624 -1.179 15.947 1.00 82.31 83 ALA A C 1
ATOM 634 O O . ALA A 1 83 ? -5.905 -0.092 15.463 1.00 82.31 83 ALA A O 1
ATOM 635 N N . GLU A 1 84 ? -4.778 -1.294 16.974 1.00 85.94 84 GLU A N 1
ATOM 636 C CA . GLU A 1 84 ? -4.187 -0.147 17.681 1.00 85.94 84 GLU A CA 1
ATOM 637 C C . GLU A 1 84 ? -3.413 0.802 16.745 1.00 85.94 84 GLU A C 1
ATOM 639 O O . GLU A 1 84 ? -2.575 0.364 15.949 1.00 85.94 84 GLU A O 1
ATOM 644 N N . TRP A 1 85 ? -3.676 2.111 16.868 1.00 88.19 85 TRP A N 1
ATOM 645 C CA . TRP A 1 85 ? -2.906 3.160 16.201 1.00 88.19 85 TRP A CA 1
ATOM 646 C C . TRP A 1 85 ? -1.626 3.431 16.981 1.00 88.19 85 TRP A C 1
ATOM 648 O O . TRP A 1 85 ? -1.638 4.083 18.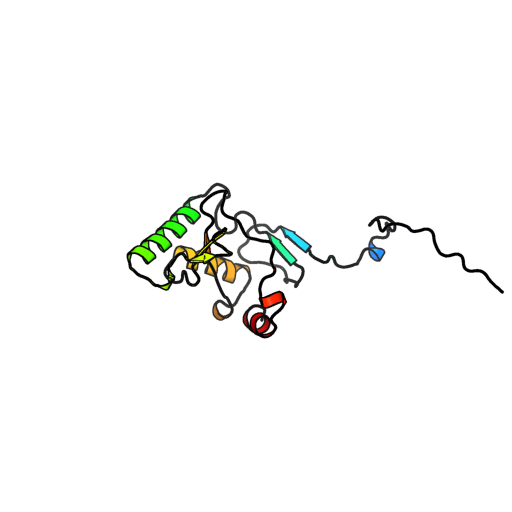022 1.00 88.19 85 TRP A O 1
ATOM 658 N N . VAL A 1 86 ? -0.505 2.973 16.439 1.00 88.06 86 VAL A N 1
ATOM 659 C CA . VAL A 1 86 ? 0.813 3.193 17.033 1.00 88.06 86 VAL A CA 1
ATOM 660 C C . VAL A 1 86 ? 1.475 4.392 16.350 1.00 88.06 86 VAL A C 1
ATOM 662 O O . VAL A 1 86 ? 1.633 4.363 15.124 1.00 88.06 86 VAL A O 1
ATOM 665 N N . PRO A 1 87 ? 1.893 5.437 17.092 1.00 87.75 87 PRO A N 1
ATOM 666 C CA . PRO A 1 87 ? 2.724 6.501 16.543 1.00 87.75 87 PRO A CA 1
ATOM 667 C C . PRO A 1 87 ? 4.031 5.926 15.996 1.00 87.75 87 PRO A C 1
ATOM 669 O O . PRO A 1 87 ? 4.700 5.125 16.650 1.00 87.75 87 PRO A O 1
ATOM 672 N N . TRP A 1 88 ? 4.414 6.337 14.794 1.00 84.44 88 TRP A N 1
ATOM 673 C CA . TRP A 1 88 ? 5.577 5.804 14.098 1.00 84.44 88 TRP A CA 1
ATOM 674 C C . TRP A 1 88 ? 6.573 6.911 13.745 1.00 84.44 88 TRP A C 1
ATOM 676 O O . TRP A 1 88 ? 6.181 8.056 13.537 1.00 84.44 88 TRP A O 1
ATOM 686 N N . HIS A 1 89 ? 7.870 6.570 13.717 1.00 76.69 89 HIS A N 1
ATOM 687 C CA . HIS A 1 89 ? 8.995 7.501 13.520 1.00 76.69 89 HIS A CA 1
ATOM 688 C C . HIS A 1 89 ? 8.827 8.816 14.302 1.00 76.69 89 HIS A C 1
ATOM 690 O O . HIS A 1 89 ? 8.546 9.850 13.713 1.00 76.69 89 HIS A O 1
ATOM 696 N N . ASN A 1 90 ? 8.969 8.790 15.630 1.00 82.12 90 ASN A N 1
ATOM 697 C CA . ASN A 1 90 ? 8.829 9.984 16.483 1.00 82.12 90 ASN A CA 1
ATOM 698 C C . ASN A 1 90 ? 7.484 10.728 16.328 1.00 82.12 90 ASN A C 1
ATOM 700 O O . ASN A 1 90 ? 7.418 11.934 16.541 1.00 82.12 90 ASN A O 1
ATOM 704 N N . GLY A 1 91 ? 6.414 10.016 15.961 1.00 81.44 91 GLY A N 1
ATOM 705 C CA . GLY A 1 91 ? 5.067 10.580 15.852 1.00 81.44 91 GLY A CA 1
ATOM 706 C C . GLY A 1 91 ? 4.747 11.246 14.513 1.00 81.44 91 GLY A C 1
ATOM 707 O O . GLY A 1 91 ? 3.788 12.004 14.451 1.00 81.44 91 GLY A O 1
ATOM 708 N N . CYS A 1 92 ? 5.505 10.961 13.450 1.00 88.38 92 CYS A N 1
ATOM 709 C CA . CYS A 1 92 ? 5.278 11.558 12.127 1.00 88.38 92 CYS A CA 1
ATOM 710 C C . CYS A 1 92 ? 4.060 10.988 11.379 1.00 88.38 92 CYS A C 1
ATOM 712 O O . CYS A 1 92 ? 3.638 11.579 10.397 1.00 88.38 92 CYS A O 1
ATOM 714 N N . HIS A 1 93 ? 3.550 9.817 11.765 1.00 91.38 93 HIS A N 1
ATOM 715 C CA . HIS A 1 93 ? 2.276 9.252 11.294 1.00 91.38 93 HIS A CA 1
ATOM 716 C C . HIS A 1 93 ? 1.851 8.100 12.213 1.00 91.38 93 HIS A C 1
ATOM 718 O O . HIS A 1 93 ? 2.628 7.653 13.065 1.00 91.38 93 HIS A O 1
ATOM 724 N N . SER A 1 94 ? 0.638 7.585 12.022 1.00 91.94 94 SER A N 1
ATOM 725 C CA . SER A 1 94 ? 0.129 6.416 12.746 1.00 91.94 94 SER A CA 1
ATOM 726 C C . SER A 1 94 ? 0.179 5.159 11.882 1.00 91.94 94 SER A C 1
ATOM 728 O O . SER A 1 94 ? 0.034 5.214 10.661 1.00 91.94 94 SER A O 1
ATOM 730 N N . ILE A 1 95 ? 0.374 4.000 12.512 1.00 91.88 95 ILE A N 1
ATOM 731 C CA . ILE A 1 95 ? 0.312 2.702 11.832 1.00 91.88 95 ILE A CA 1
ATOM 732 C C . ILE A 1 95 ? -0.577 1.715 12.585 1.00 91.88 95 ILE A C 1
ATOM 734 O O . ILE A 1 95 ? -0.672 1.785 13.808 1.00 91.88 95 ILE A O 1
ATOM 738 N N . THR A 1 96 ? -1.120 0.733 11.867 1.00 90.31 96 THR A N 1
ATOM 739 C CA . THR A 1 96 ? -1.492 -0.569 12.439 1.00 90.31 96 THR A CA 1
ATOM 740 C C . THR A 1 96 ? -0.675 -1.683 11.781 1.00 90.31 96 THR A C 1
ATOM 742 O O . THR A 1 96 ? -0.453 -1.709 10.564 1.00 90.31 96 THR A O 1
ATOM 745 N N . LYS A 1 97 ? -0.176 -2.603 12.614 1.00 81.62 97 LYS A N 1
ATOM 746 C CA . LYS A 1 97 ? 0.702 -3.705 12.192 1.00 81.62 97 LYS A CA 1
ATOM 747 C C . LYS A 1 97 ? -0.061 -4.916 11.652 1.00 81.62 97 LYS A C 1
ATOM 749 O O . LYS A 1 97 ? 0.552 -5.709 10.948 1.00 81.62 97 LYS A O 1
ATOM 754 N N . LYS A 1 98 ? -1.338 -5.091 12.009 1.00 75.62 98 LYS A N 1
ATOM 755 C CA . LYS A 1 98 ? -2.145 -6.270 11.642 1.00 75.62 98 LYS A CA 1
ATOM 756 C C . LYS A 1 98 ? -3.634 -5.915 11.476 1.00 75.62 98 LYS A C 1
ATOM 758 O O . LYS A 1 98 ? -4.461 -6.311 12.298 1.00 75.62 98 LYS A O 1
ATOM 763 N N . PRO A 1 99 ? -4.013 -5.186 10.416 1.00 82.19 99 PRO A N 1
ATOM 764 C CA . PRO A 1 99 ? -5.412 -4.849 10.117 1.00 82.19 99 PRO A CA 1
ATOM 765 C C . PRO A 1 99 ? -6.240 -6.058 9.614 1.00 82.19 99 PRO A C 1
ATOM 767 O O . PRO A 1 99 ? -7.101 -5.916 8.750 1.00 82.19 99 PRO A O 1
ATOM 770 N N . ASP A 1 100 ? -6.001 -7.263 10.142 1.00 81.50 100 ASP A N 1
ATOM 771 C CA . ASP A 1 100 ? -6.558 -8.521 9.623 1.00 81.50 100 ASP A CA 1
ATOM 772 C C . ASP A 1 100 ? -8.088 -8.607 9.744 1.00 81.50 100 ASP A C 1
ATOM 774 O O . ASP A 1 100 ? -8.732 -9.327 8.990 1.00 81.50 100 ASP A O 1
ATOM 778 N N . GLY A 1 101 ? -8.687 -7.835 10.655 1.00 86.19 101 GLY A N 1
ATOM 779 C CA . GLY A 1 101 ? -10.140 -7.768 10.828 1.00 86.19 101 GLY A CA 1
ATOM 780 C C . GLY A 1 101 ? -10.866 -6.753 9.938 1.00 86.19 101 GLY A C 1
ATOM 781 O O . GLY A 1 101 ? -12.089 -6.680 10.029 1.00 86.19 101 GLY A O 1
ATOM 782 N N . SER A 1 102 ? -10.158 -5.977 9.106 1.00 93.88 102 SER A N 1
ATOM 783 C CA . SER A 1 102 ? -10.776 -5.057 8.141 1.00 93.88 102 SER A CA 1
ATOM 784 C C . SER A 1 102 ? -11.023 -5.790 6.816 1.00 93.88 102 SER A C 1
ATOM 786 O O . SER A 1 102 ? -10.063 -6.047 6.083 1.00 93.88 102 SER A O 1
ATOM 788 N N . PRO A 1 103 ? -12.280 -6.136 6.466 1.00 95.44 103 PRO A N 1
ATOM 789 C CA . PRO A 1 103 ? -12.574 -6.800 5.197 1.00 95.44 103 PRO A CA 1
ATOM 790 C C . PRO A 1 103 ? -12.194 -5.935 3.993 1.00 95.44 103 PRO A C 1
ATOM 792 O O . PRO A 1 103 ? -11.768 -6.462 2.968 1.00 95.44 103 PRO A O 1
ATOM 795 N N . THR A 1 104 ? -12.286 -4.607 4.113 1.00 97.06 104 THR A N 1
ATOM 796 C CA . THR A 1 104 ? -11.879 -3.702 3.033 1.00 97.06 104 THR A CA 1
ATOM 797 C C . THR A 1 104 ? -10.364 -3.725 2.830 1.00 97.06 104 THR A C 1
ATOM 799 O O . THR A 1 104 ? -9.904 -3.770 1.690 1.00 97.06 104 THR A O 1
ATOM 802 N N . PHE A 1 105 ? -9.574 -3.777 3.907 1.00 95.31 105 PHE A N 1
ATOM 803 C CA . PHE A 1 105 ? -8.124 -3.934 3.802 1.00 95.31 105 PHE A CA 1
ATOM 804 C C . PHE A 1 105 ? -7.750 -5.272 3.153 1.00 95.31 105 PHE A C 1
ATOM 806 O O . PHE A 1 105 ? -6.912 -5.301 2.251 1.00 95.31 105 PHE A O 1
ATOM 813 N N . GLN A 1 106 ? -8.402 -6.366 3.563 1.00 94.94 106 GLN A N 1
ATOM 814 C CA . GLN A 1 106 ? -8.160 -7.689 2.980 1.00 94.94 106 GLN A CA 1
ATOM 815 C C . GLN A 1 106 ? -8.490 -7.727 1.485 1.00 94.94 106 GLN A C 1
ATOM 817 O O . GLN A 1 106 ? -7.677 -8.217 0.709 1.00 94.94 106 GLN A O 1
ATOM 822 N N . ALA A 1 107 ? -9.598 -7.117 1.060 1.00 96.50 107 ALA A N 1
ATOM 823 C CA . ALA A 1 107 ? -9.964 -7.046 -0.355 1.00 96.50 107 ALA A CA 1
ATOM 824 C C . ALA A 1 107 ? -8.926 -6.285 -1.205 1.00 96.50 107 ALA A C 1
ATOM 826 O O . ALA A 1 107 ? -8.627 -6.686 -2.331 1.00 96.50 107 ALA A O 1
ATOM 827 N N . VAL A 1 108 ? -8.337 -5.202 -0.678 1.00 96.19 108 VAL A N 1
ATOM 828 C CA . VAL A 1 108 ? -7.247 -4.483 -1.366 1.00 96.19 108 VAL A CA 1
ATOM 829 C C . VAL A 1 108 ? -6.014 -5.376 -1.501 1.00 96.19 108 VAL A C 1
ATOM 831 O O . VAL A 1 108 ? -5.426 -5.452 -2.577 1.00 96.19 108 VAL A O 1
ATOM 834 N N . VAL A 1 109 ? -5.638 -6.076 -0.431 1.00 95.00 109 VAL A N 1
ATOM 835 C CA . VAL A 1 109 ? -4.503 -7.006 -0.433 1.00 95.00 109 VAL A CA 1
ATOM 836 C C . VAL A 1 109 ? -4.720 -8.154 -1.421 1.00 95.00 109 VAL A C 1
ATOM 838 O O . VAL A 1 109 ? -3.829 -8.447 -2.213 1.00 95.00 109 VAL A O 1
ATOM 841 N N . GLU A 1 110 ? -5.903 -8.764 -1.428 1.00 95.62 110 GLU A N 1
ATOM 842 C CA . GLU A 1 110 ? -6.277 -9.819 -2.377 1.00 95.62 110 GLU A CA 1
ATOM 843 C C . GLU A 1 110 ? -6.188 -9.331 -3.822 1.00 95.62 110 GLU A C 1
ATOM 845 O O . GLU A 1 110 ? -5.637 -10.028 -4.674 1.00 95.62 110 GLU A O 1
ATOM 850 N N . LYS A 1 111 ? -6.648 -8.104 -4.092 1.00 96.88 111 LYS A N 1
ATOM 851 C CA . LYS A 1 111 ? -6.524 -7.480 -5.413 1.00 96.88 111 LYS A CA 1
ATOM 852 C C . LYS A 1 111 ? -5.060 -7.314 -5.829 1.00 96.88 111 LYS A C 1
ATOM 854 O O . LYS A 1 111 ? -4.735 -7.588 -6.981 1.00 96.88 111 LYS A O 1
ATOM 859 N N . ILE A 1 112 ? -4.180 -6.889 -4.916 1.00 95.88 112 ILE A N 1
ATOM 860 C CA . ILE A 1 112 ? -2.732 -6.764 -5.172 1.00 95.88 112 ILE A CA 1
ATOM 861 C C . ILE A 1 112 ? -2.127 -8.136 -5.480 1.00 95.88 112 ILE A C 1
ATOM 863 O O . ILE A 1 112 ? -1.451 -8.279 -6.499 1.00 95.88 112 ILE A O 1
ATOM 867 N N . CYS A 1 113 ? -2.397 -9.143 -4.642 1.00 95.00 113 CYS A N 1
ATOM 868 C CA . CYS A 1 113 ? -1.882 -10.497 -4.833 1.00 95.00 113 CYS A CA 1
ATOM 869 C C . CYS A 1 113 ? -2.336 -11.093 -6.167 1.00 95.00 113 CYS A C 1
ATOM 871 O O . CYS A 1 113 ? -1.507 -11.598 -6.916 1.00 95.00 113 CYS A O 1
ATOM 873 N N . ALA A 1 114 ? -3.624 -10.975 -6.500 1.00 95.56 114 ALA A N 1
ATOM 874 C CA . ALA A 1 114 ? -4.160 -11.458 -7.768 1.00 95.56 114 ALA A CA 1
ATOM 875 C C . ALA A 1 114 ? -3.558 -10.720 -8.973 1.00 95.56 114 ALA A C 1
ATOM 877 O O . ALA A 1 114 ? -3.277 -11.336 -9.999 1.00 95.56 114 ALA A O 1
ATOM 878 N N . TYR A 1 115 ? -3.336 -9.406 -8.857 1.00 96.94 115 TYR A N 1
ATOM 879 C CA . TYR A 1 115 ? -2.764 -8.625 -9.948 1.00 96.94 115 TYR A CA 1
ATOM 880 C C . TYR A 1 115 ? -1.302 -8.996 -10.218 1.00 96.94 115 TYR A C 1
ATOM 882 O O . TYR A 1 115 ? -0.926 -9.136 -11.377 1.00 96.94 115 TYR A O 1
ATOM 890 N N . PHE A 1 116 ? -0.483 -9.168 -9.180 1.00 94.12 116 PHE A N 1
ATOM 891 C CA . PHE A 1 116 ? 0.950 -9.463 -9.319 1.00 94.12 116 PHE A CA 1
ATOM 892 C C . PHE A 1 116 ? 1.306 -10.953 -9.248 1.00 94.12 116 PHE A C 1
ATOM 894 O O . PHE A 1 116 ? 2.490 -11.275 -9.248 1.00 94.12 116 PHE A O 1
ATOM 901 N N . ASP A 1 117 ? 0.309 -11.840 -9.202 1.00 92.69 117 ASP A N 1
ATOM 902 C CA . ASP A 1 117 ? 0.496 -13.290 -9.046 1.00 92.69 117 ASP A CA 1
ATOM 903 C C . ASP A 1 117 ? 1.356 -13.644 -7.815 1.00 92.69 117 ASP A C 1
ATOM 905 O O . ASP A 1 117 ? 2.290 -14.441 -7.867 1.00 92.69 117 ASP A O 1
ATOM 909 N N . MET A 1 118 ? 1.072 -12.980 -6.690 1.00 91.12 118 MET A N 1
ATOM 910 C CA . MET A 1 118 ? 1.792 -13.186 -5.432 1.00 91.12 118 MET A CA 1
ATOM 911 C C . MET A 1 118 ? 1.107 -14.251 -4.578 1.00 91.12 118 MET A C 1
ATOM 913 O O . MET A 1 118 ? -0.112 -14.220 -4.391 1.00 91.12 118 MET A O 1
ATOM 917 N N . ASP A 1 119 ? 1.903 -15.119 -3.954 1.00 89.81 119 ASP A N 1
ATOM 918 C CA . ASP A 1 119 ? 1.412 -16.009 -2.904 1.00 89.81 119 ASP A CA 1
ATOM 919 C C . ASP A 1 119 ? 0.953 -15.193 -1.682 1.00 89.81 119 ASP A C 1
ATOM 921 O O . ASP A 1 119 ? 1.705 -14.414 -1.095 1.00 89.81 119 ASP A O 1
ATOM 925 N N . ARG A 1 120 ? -0.297 -15.387 -1.253 1.00 86.81 120 ARG A N 1
ATOM 926 C CA . ARG A 1 120 ? -0.862 -14.707 -0.079 1.00 86.81 120 ARG A CA 1
ATOM 927 C C . ARG A 1 120 ? -0.103 -15.043 1.208 1.00 86.81 120 ARG A C 1
ATOM 929 O O . ARG A 1 120 ? -0.128 -14.229 2.136 1.00 86.81 120 ARG A O 1
ATOM 936 N N . GLY A 1 121 ? 0.536 -16.213 1.275 1.00 86.44 121 GLY A N 1
ATOM 937 C CA . GLY A 1 121 ? 1.322 -16.669 2.421 1.00 86.44 121 GLY A CA 1
ATOM 938 C C . GLY A 1 121 ? 2.682 -15.983 2.569 1.00 86.44 121 GLY A C 1
ATOM 939 O O . GLY A 1 121 ? 3.212 -15.948 3.679 1.00 86.44 121 GLY A O 1
ATOM 940 N N . SER A 1 122 ? 3.229 -15.402 1.497 1.00 83.31 122 SER A N 1
ATOM 941 C CA . SER A 1 122 ? 4.553 -14.764 1.509 1.00 83.31 122 SER A CA 1
ATOM 942 C C . SER A 1 122 ? 4.519 -13.273 1.859 1.00 83.31 122 SER A C 1
ATOM 944 O O . SER A 1 122 ? 5.566 -12.648 2.031 1.00 83.31 122 SER A O 1
ATOM 946 N N . ILE A 1 123 ? 3.332 -12.673 1.999 1.00 86.06 123 ILE A N 1
ATOM 947 C CA . ILE A 1 123 ? 3.227 -11.225 2.189 1.00 86.06 123 ILE A CA 1
ATOM 948 C C . ILE A 1 123 ? 3.306 -10.805 3.661 1.00 86.06 123 ILE A C 1
ATOM 950 O O . ILE A 1 123 ? 2.779 -11.452 4.567 1.00 86.06 123 ILE A O 1
ATOM 954 N N . ALA A 1 124 ? 3.863 -9.616 3.884 1.00 85.56 124 ALA A N 1
ATOM 955 C CA . ALA A 1 124 ? 3.753 -8.884 5.138 1.00 85.56 124 ALA A CA 1
ATOM 956 C C . ALA A 1 124 ? 3.136 -7.508 4.872 1.00 85.56 124 ALA A C 1
ATOM 958 O O . ALA A 1 124 ? 3.590 -6.769 4.000 1.00 85.56 124 ALA A O 1
ATOM 959 N N . THR A 1 125 ? 2.116 -7.139 5.642 1.00 88.56 125 THR A N 1
ATOM 960 C CA . THR A 1 125 ? 1.375 -5.889 5.443 1.00 88.56 125 THR A CA 1
ATOM 961 C C . THR A 1 125 ? 1.494 -4.962 6.644 1.00 88.56 125 THR A C 1
ATOM 963 O O . THR A 1 125 ? 1.561 -5.403 7.788 1.00 88.56 125 THR A O 1
ATOM 966 N N . ARG A 1 126 ? 1.464 -3.654 6.387 1.00 90.12 126 ARG A N 1
ATOM 967 C CA . ARG A 1 126 ? 1.333 -2.603 7.401 1.00 90.12 126 ARG A CA 1
ATOM 968 C C . ARG A 1 126 ? 0.446 -1.510 6.834 1.00 90.12 126 ARG A C 1
ATOM 970 O O . ARG A 1 126 ? 0.719 -1.021 5.739 1.00 90.12 126 ARG A O 1
ATOM 977 N N . PHE A 1 127 ? -0.559 -1.093 7.590 1.00 93.50 127 PHE A N 1
ATOM 978 C CA . PHE A 1 127 ? -1.388 0.041 7.208 1.00 93.50 127 PHE A CA 1
ATOM 979 C C . PHE A 1 127 ? -0.810 1.303 7.843 1.00 93.50 127 PHE A C 1
ATOM 981 O O . PHE A 1 127 ? -0.694 1.386 9.064 1.00 93.50 127 PHE A O 1
ATOM 988 N N . ASN A 1 128 ? -0.384 2.248 7.007 1.00 93.81 128 ASN A N 1
ATOM 989 C CA . ASN A 1 128 ? 0.101 3.556 7.442 1.00 93.81 128 ASN A CA 1
ATOM 990 C C . ASN A 1 128 ? -1.020 4.558 7.188 1.00 93.81 128 ASN A C 1
ATOM 992 O O . ASN A 1 128 ? -1.558 4.598 6.081 1.00 93.81 128 ASN A O 1
ATOM 996 N N . TRP A 1 129 ? -1.362 5.344 8.201 1.00 94.44 129 TRP A N 1
ATOM 997 C CA . TRP A 1 129 ? -2.431 6.324 8.137 1.00 94.44 129 TRP A CA 1
ATOM 998 C C . TRP A 1 129 ? -1.856 7.728 8.299 1.00 94.44 129 TRP A C 1
ATOM 1000 O O . TRP A 1 129 ? -1.224 8.041 9.310 1.00 94.44 129 TRP A O 1
ATOM 1010 N N . TYR A 1 130 ? -2.070 8.538 7.265 1.00 93.94 130 TYR A N 1
ATOM 1011 C CA . TYR A 1 130 ? -1.722 9.952 7.200 1.00 93.94 130 TYR A CA 1
ATOM 1012 C C . TYR A 1 130 ? -3.028 10.727 7.311 1.00 93.94 130 TYR A C 1
ATOM 1014 O O . TYR A 1 130 ? -3.890 10.609 6.439 1.00 93.94 130 TYR A O 1
ATOM 1022 N N . ARG A 1 131 ? -3.210 11.434 8.422 1.00 91.25 131 ARG A N 1
ATOM 1023 C CA . ARG A 1 131 ? -4.491 12.056 8.786 1.00 91.25 131 ARG A CA 1
ATOM 1024 C C . ARG A 1 131 ? -4.721 13.349 8.021 1.00 91.25 131 ARG A C 1
ATOM 1026 O O . ARG A 1 131 ? -5.840 13.631 7.604 1.00 91.25 131 ARG A O 1
ATOM 1033 N N . ASP A 1 132 ? -3.651 14.112 7.851 1.00 89.94 132 ASP A N 1
ATOM 1034 C CA . ASP A 1 132 ? -3.638 15.401 7.179 1.00 89.94 132 ASP A CA 1
ATOM 1035 C C . ASP A 1 132 ? -2.242 15.696 6.597 1.00 89.94 132 ASP A C 1
ATOM 1037 O O . ASP A 1 132 ? -1.341 14.855 6.631 1.00 89.94 132 ASP A O 1
ATOM 1041 N N . GLY A 1 133 ? -2.065 16.899 6.042 1.00 90.38 133 GLY A N 1
ATOM 1042 C CA . GLY A 1 133 ? -0.809 17.332 5.422 1.00 90.38 133 GLY A CA 1
ATOM 1043 C C . GLY A 1 133 ? 0.371 17.541 6.382 1.00 90.38 133 GLY A C 1
ATOM 1044 O O . GLY A 1 133 ? 1.445 17.913 5.916 1.00 90.38 133 GLY A O 1
ATOM 1045 N N . SER A 1 134 ? 0.195 17.344 7.693 1.00 93.25 134 SER A N 1
ATOM 1046 C CA . SER A 1 134 ? 1.275 17.404 8.685 1.00 93.25 134 SER A CA 1
ATOM 1047 C C . SER A 1 134 ? 1.935 16.050 8.951 1.00 93.25 134 SER A C 1
ATOM 1049 O O . SER A 1 134 ? 3.073 16.026 9.423 1.00 93.25 134 SER A O 1
ATOM 1051 N N . ASP A 1 135 ? 1.270 14.937 8.621 1.00 94.94 135 ASP A N 1
ATOM 1052 C CA . ASP A 1 135 ? 1.853 13.599 8.733 1.00 94.94 135 ASP A CA 1
ATOM 1053 C C . ASP A 1 135 ? 2.801 13.328 7.543 1.00 94.94 135 ASP A C 1
ATOM 1055 O O . ASP A 1 135 ? 2.529 13.685 6.396 1.00 94.94 135 ASP A O 1
ATOM 1059 N N . TRP A 1 136 ? 3.929 12.654 7.786 1.00 92.94 136 TRP A N 1
ATOM 1060 C CA . TRP A 1 136 ? 4.949 12.392 6.762 1.00 92.94 136 TRP A CA 1
ATOM 1061 C C . TRP A 1 136 ? 5.761 11.118 7.028 1.00 92.94 136 TRP A C 1
ATOM 1063 O O . TRP A 1 136 ? 5.721 10.509 8.103 1.00 92.94 136 TRP A O 1
ATOM 1073 N N . LYS A 1 137 ? 6.509 10.673 6.008 1.00 91.69 137 LYS A N 1
ATOM 1074 C CA . LYS A 1 137 ? 7.430 9.531 6.094 1.00 91.69 137 LYS A CA 1
ATOM 1075 C C . LYS A 1 137 ? 8.865 10.008 5.848 1.00 91.69 137 LYS A C 1
ATOM 1077 O O . LYS A 1 137 ? 9.115 10.579 4.787 1.00 91.69 137 LYS A O 1
ATOM 1082 N N . PRO A 1 138 ? 9.815 9.772 6.772 1.00 90.50 138 PRO A N 1
ATOM 1083 C CA . PRO A 1 138 ? 11.210 10.116 6.530 1.00 90.50 138 PRO A CA 1
ATOM 1084 C C . PRO A 1 138 ? 11.794 9.296 5.386 1.00 90.50 138 PRO A C 1
ATOM 1086 O O . PRO A 1 138 ? 11.339 8.186 5.099 1.00 90.50 138 PRO A O 1
ATOM 1089 N N . PHE A 1 139 ? 12.842 9.827 4.764 1.00 90.75 139 PHE A N 1
ATOM 1090 C CA . PHE A 1 139 ? 13.638 9.075 3.804 1.00 90.75 139 PHE A CA 1
ATOM 1091 C C . PHE A 1 139 ? 14.310 7.880 4.504 1.00 90.75 139 PHE A C 1
ATOM 1093 O O . PHE A 1 139 ? 15.017 8.053 5.495 1.00 90.75 139 PHE A O 1
ATOM 1100 N N . HIS A 1 140 ? 14.046 6.666 4.020 1.00 89.00 140 HIS A N 1
ATOM 1101 C CA . HIS A 1 140 ? 14.601 5.408 4.533 1.00 89.00 140 HIS A CA 1
ATOM 1102 C C . HIS A 1 140 ? 14.545 4.334 3.441 1.00 89.00 140 HIS A C 1
ATOM 1104 O O . HIS A 1 140 ? 13.780 4.454 2.484 1.00 89.00 140 HIS A O 1
ATOM 1110 N N . HIS A 1 141 ? 15.308 3.260 3.629 1.00 87.75 141 HIS A N 1
ATOM 1111 C CA . HIS A 1 141 ? 15.093 2.007 2.912 1.00 87.75 141 HIS A CA 1
ATOM 1112 C C . HIS A 1 141 ? 14.269 1.056 3.776 1.00 87.75 141 HIS A C 1
ATOM 1114 O O . HIS A 1 141 ? 14.367 1.075 5.009 1.00 87.75 141 HIS A O 1
ATOM 1120 N N . ASP A 1 142 ? 13.503 0.180 3.136 1.00 87.38 142 ASP A N 1
ATOM 1121 C CA . ASP A 1 142 ? 12.881 -0.927 3.846 1.00 87.38 142 ASP A CA 1
ATOM 1122 C C . ASP A 1 142 ? 13.951 -1.867 4.406 1.00 87.38 142 ASP A C 1
ATOM 1124 O O . ASP A 1 142 ? 15.004 -2.091 3.810 1.00 87.38 142 ASP A O 1
ATOM 1128 N N . SER A 1 143 ? 13.687 -2.445 5.578 1.00 85.25 143 SER A N 1
ATOM 1129 C CA . SER A 1 143 ? 14.700 -3.218 6.307 1.00 85.25 143 SER A CA 1
ATOM 1130 C C . SER A 1 143 ? 15.238 -4.433 5.542 1.00 85.25 143 SER A C 1
ATOM 1132 O O . SER A 1 143 ? 16.363 -4.853 5.800 1.00 85.25 143 SER A O 1
ATOM 1134 N N . ALA A 1 144 ? 14.460 -4.987 4.607 1.00 85.38 144 ALA A N 1
ATOM 1135 C CA . ALA A 1 144 ? 14.898 -6.078 3.739 1.00 85.38 144 ALA A CA 1
ATOM 1136 C C . ALA A 1 144 ? 16.054 -5.675 2.807 1.00 85.38 144 ALA A C 1
ATOM 1138 O O . ALA A 1 144 ? 16.819 -6.540 2.403 1.00 85.38 144 ALA A O 1
ATOM 1139 N N . ALA A 1 145 ? 16.253 -4.381 2.529 1.00 85.62 145 ALA A N 1
ATOM 1140 C CA . ALA A 1 145 ? 17.374 -3.913 1.713 1.00 85.62 145 ALA A CA 1
ATOM 1141 C C . ALA A 1 145 ? 18.749 -4.169 2.361 1.00 85.62 145 ALA A C 1
ATOM 1143 O O . ALA A 1 145 ? 19.747 -4.272 1.654 1.00 85.62 145 ALA A O 1
ATOM 1144 N N . PHE A 1 146 ? 18.811 -4.282 3.695 1.00 86.44 146 PHE A N 1
ATOM 1145 C CA . PHE A 1 146 ? 20.071 -4.432 4.441 1.00 86.44 146 PHE A CA 1
ATOM 1146 C C . PHE A 1 146 ? 20.104 -5.641 5.380 1.00 86.44 146 PHE A C 1
ATOM 1148 O O . PHE A 1 146 ? 21.134 -5.927 5.985 1.00 86.44 146 PHE A O 1
ATOM 1155 N N . ASN A 1 147 ? 18.986 -6.352 5.539 1.00 88.69 147 ASN A N 1
ATOM 1156 C CA . ASN A 1 147 ? 18.885 -7.503 6.426 1.00 88.69 147 ASN A CA 1
ATOM 1157 C C . ASN A 1 147 ? 18.556 -8.759 5.614 1.00 88.69 147 ASN A C 1
ATOM 1159 O O . ASN A 1 147 ? 17.406 -8.968 5.231 1.00 88.69 147 ASN A O 1
ATOM 1163 N N . ALA A 1 148 ? 19.566 -9.610 5.407 1.00 87.88 148 ALA A N 1
ATOM 1164 C CA . ALA A 1 148 ? 19.448 -10.835 4.616 1.00 87.88 148 ALA A CA 1
ATOM 1165 C C . ALA A 1 148 ? 18.363 -11.793 5.140 1.00 87.88 148 ALA A C 1
ATOM 1167 O O . ALA A 1 148 ? 17.642 -12.394 4.350 1.00 87.88 148 ALA A O 1
ATOM 1168 N N . GLN A 1 149 ? 18.192 -11.891 6.463 1.00 86.06 149 GLN A N 1
ATOM 1169 C CA . GLN A 1 149 ? 17.148 -12.725 7.065 1.00 86.06 149 GLN A CA 1
ATOM 1170 C C . GLN A 1 149 ? 15.745 -12.198 6.734 1.00 86.06 149 GLN A C 1
ATOM 1172 O O . GLN A 1 149 ? 14.839 -12.979 6.460 1.00 86.06 149 GLN A O 1
ATOM 1177 N N . ARG A 1 150 ? 15.548 -10.873 6.742 1.00 81.94 150 ARG A N 1
ATOM 1178 C CA . ARG A 1 150 ? 14.267 -10.267 6.343 1.00 81.94 150 ARG A CA 1
ATOM 1179 C C . ARG A 1 150 ? 14.042 -10.360 4.840 1.00 81.94 150 ARG A C 1
ATOM 1181 O O . ARG A 1 150 ? 12.925 -10.655 4.439 1.00 81.94 150 ARG A O 1
ATOM 1188 N N . ALA A 1 151 ? 15.086 -10.161 4.037 1.00 82.62 151 ALA A N 1
ATOM 1189 C CA . ALA A 1 151 ? 15.022 -10.317 2.587 1.00 82.62 151 ALA A CA 1
ATOM 1190 C C . ALA A 1 151 ? 14.569 -11.728 2.192 1.00 82.62 151 ALA A C 1
ATOM 1192 O O . ALA A 1 151 ? 13.669 -11.862 1.372 1.00 82.62 151 ALA A O 1
ATOM 1193 N N . ALA A 1 152 ? 15.117 -12.763 2.839 1.00 80.50 152 ALA A N 1
ATOM 1194 C CA . ALA A 1 152 ? 14.750 -14.157 2.587 1.00 80.50 152 ALA A CA 1
ATOM 1195 C C . ALA A 1 152 ? 13.265 -14.466 2.851 1.00 80.50 152 ALA A C 1
ATOM 1197 O O . ALA A 1 152 ? 12.730 -15.384 2.247 1.00 80.50 152 ALA A O 1
ATOM 1198 N N . ASN A 1 153 ? 12.604 -13.702 3.728 1.00 74.38 153 ASN A N 1
ATOM 1199 C CA . ASN A 1 153 ? 11.190 -13.894 4.059 1.00 74.38 153 ASN A CA 1
ATOM 1200 C C . ASN A 1 153 ? 10.243 -12.963 3.282 1.00 74.38 153 ASN A C 1
ATOM 1202 O O . ASN A 1 153 ? 9.044 -13.203 3.292 1.00 74.38 153 ASN A O 1
ATOM 1206 N N . GLN A 1 154 ? 10.743 -11.858 2.712 1.00 71.50 154 GLN A N 1
ATOM 1207 C CA . GLN A 1 154 ? 9.916 -10.796 2.109 1.00 71.50 154 GLN A CA 1
ATOM 1208 C C . GLN A 1 154 ? 10.076 -10.672 0.589 1.00 71.50 154 GLN A C 1
ATOM 1210 O O . GLN A 1 154 ? 9.187 -10.130 -0.059 1.00 71.50 154 GLN A O 1
ATOM 1215 N N . ASN A 1 155 ? 11.194 -11.145 0.033 1.00 71.25 155 ASN A N 1
ATOM 1216 C CA . ASN A 1 155 ? 11.550 -10.997 -1.383 1.00 71.25 155 ASN A CA 1
ATOM 1217 C C . ASN A 1 155 ? 11.720 -12.356 -2.089 1.00 71.25 155 ASN A C 1
ATOM 1219 O O . ASN A 1 155 ? 12.335 -12.403 -3.154 1.00 71.25 155 ASN A O 1
ATOM 1223 N N . CYS A 1 156 ? 11.288 -13.442 -1.439 1.00 51.91 156 CYS A N 1
ATOM 1224 C CA . CYS A 1 156 ? 11.423 -14.819 -1.908 1.00 51.91 156 CYS A CA 1
ATOM 1225 C C . CYS A 1 156 ? 10.600 -15.096 -3.167 1.00 51.91 156 CYS A C 1
ATOM 1227 O O . CYS A 1 156 ? 9.395 -14.755 -3.163 1.00 51.91 156 CYS A O 1
#

pLDDT: mean 83.52, std 16.06, range [34.16, 98.0]

Radius of gyration: 22.53 Å; chains: 1; bounding box: 75×34×52 Å